Protein AF-A0A1S8TD79-F1 (afdb_monomer_lite)

pLDDT: mean 84.91, std 17.42, range [41.84, 98.56]

Sequence (76 aa):
MSNKFHLDIRNLNEVISIDRENKNVKIKNYKTGEEYTENYDVLVLSPGAVPLKPQIPGINYLPLEIFLMQIKLKLI

Radius of gyration: 17.55 Å; chains: 1; bounding box: 41×39×37 Å

Secondary structure (DSSP, 8-state):
-HHHHT----TTEEEEEEETTTTEEEEEETTT--EEEEE-SS-------PPP----TTGGGS-HHHHHHHHHTT--

InterPr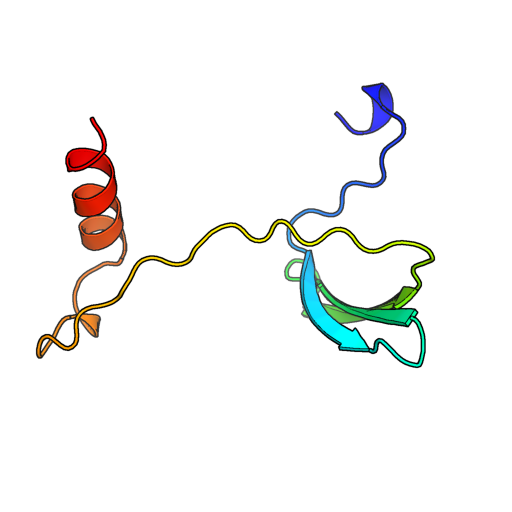o domains:
  IPR023753 FAD/NAD(P)-binding domain [PF07992] (4-59)
  IPR036188 FAD/NAD(P)-binding domain superfamily [G3DSA:3.50.50.60] (3-48)
  IPR036188 FAD/NAD(P)-binding domain superfamily [G3DSA:3.50.50.60] (49-63)
  IPR036188 FAD/NAD(P)-binding domain superfamily [SSF51905] (4-60)

Structure (mmCIF, N/CA/C/O backbone):
data_AF-A0A1S8TD79-F1
#
_entry.id   AF-A0A1S8TD79-F1
#
loop_
_atom_site.group_PDB
_atom_site.id
_atom_site.type_symbol
_atom_site.label_atom_id
_atom_site.label_alt_id
_atom_site.label_comp_id
_atom_site.label_asym_id
_atom_site.label_entity_id
_atom_site.label_seq_id
_atom_site.pdbx_PDB_ins_code
_atom_site.Cartn_x
_atom_site.Cartn_y
_atom_site.Cartn_z
_atom_site.occupancy
_atom_site.B_iso_or_equiv
_atom_site.auth_seq_id
_atom_site.auth_comp_id
_atom_site.auth_asym_id
_atom_site.auth_atom_id
_atom_site.pdbx_PDB_model_num
ATOM 1 N N . MET A 1 1 ? -0.211 19.938 -2.881 1.00 67.00 1 MET A N 1
ATOM 2 C CA . MET A 1 1 ? -1.126 19.175 -3.760 1.00 67.00 1 MET A CA 1
ATOM 3 C C . MET A 1 1 ? -2.436 18.858 -3.056 1.00 67.00 1 MET A C 1
ATOM 5 O O . MET A 1 1 ? -3.462 19.275 -3.570 1.00 67.00 1 MET A O 1
ATOM 9 N N . SER A 1 2 ? -2.414 18.239 -1.871 1.00 73.81 2 SER A N 1
ATOM 10 C CA . SER A 1 2 ? -3.618 17.887 -1.095 1.00 73.81 2 SER A CA 1
ATOM 11 C C . SER A 1 2 ? -4.609 19.047 -0.916 1.00 73.81 2 SER A C 1
ATOM 13 O O . SER A 1 2 ? -5.762 18.918 -1.303 1.00 73.81 2 SER A O 1
ATOM 15 N N . ASN A 1 3 ? -4.147 20.229 -0.487 1.00 80.81 3 ASN A N 1
ATOM 16 C CA . ASN A 1 3 ? -5.022 21.399 -0.275 1.00 80.81 3 ASN A CA 1
ATOM 17 C C . ASN A 1 3 ? -5.608 22.000 -1.561 1.00 80.81 3 ASN A C 1
ATOM 19 O O . ASN A 1 3 ? -6.603 22.707 -1.502 1.00 80.81 3 ASN A O 1
ATOM 23 N N . LYS A 1 4 ? -4.997 21.748 -2.726 1.00 87.69 4 LYS A N 1
ATOM 24 C CA . LYS A 1 4 ? -5.493 22.287 -4.003 1.00 87.69 4 LYS A CA 1
ATOM 25 C C . LYS A 1 4 ? -6.721 21.519 -4.499 1.00 87.69 4 LYS A C 1
ATOM 27 O O . LYS A 1 4 ? -7.539 22.085 -5.211 1.00 87.69 4 LYS A O 1
ATOM 32 N N . PHE A 1 5 ? -6.823 20.241 -4.135 1.00 92.56 5 PHE A N 1
ATOM 33 C CA . PHE A 1 5 ? -7.841 19.325 -4.651 1.00 92.56 5 PHE A CA 1
ATOM 34 C C . PHE A 1 5 ? -8.675 18.654 -3.554 1.00 92.56 5 PHE A C 1
ATOM 36 O O . PHE A 1 5 ? -9.509 17.819 -3.873 1.00 92.56 5 PHE A O 1
ATOM 43 N N . HIS A 1 6 ? -8.451 19.002 -2.283 1.00 91.62 6 HIS A N 1
ATOM 44 C CA . HIS A 1 6 ? -9.080 18.364 -1.121 1.00 91.62 6 HIS A CA 1
ATOM 45 C C . HIS A 1 6 ? -8.940 16.833 -1.131 1.00 91.62 6 HIS A C 1
ATOM 47 O O . HIS A 1 6 ? -9.895 16.103 -0.889 1.00 91.62 6 HIS A O 1
ATOM 53 N N . LEU A 1 7 ? -7.731 16.352 -1.434 1.00 93.06 7 LEU A N 1
ATOM 54 C CA . LEU A 1 7 ? -7.411 14.925 -1.475 1.00 93.06 7 LEU A CA 1
ATOM 55 C C . LEU A 1 7 ? -6.613 14.513 -0.238 1.00 93.06 7 LEU A C 1
ATOM 57 O O . LEU A 1 7 ? -5.603 15.148 0.082 1.00 93.06 7 LEU A O 1
ATOM 61 N N . ASP A 1 8 ? -7.015 13.411 0.392 1.00 94.00 8 ASP A N 1
ATOM 62 C CA . ASP A 1 8 ? -6.167 12.683 1.335 1.00 94.00 8 ASP A CA 1
ATOM 63 C C . ASP A 1 8 ? -5.143 11.857 0.540 1.00 94.00 8 ASP A C 1
ATOM 65 O O . ASP A 1 8 ? -5.492 10.922 -0.179 1.00 94.00 8 ASP A O 1
ATOM 69 N N . ILE A 1 9 ? -3.871 12.256 0.609 1.00 94.25 9 ILE A N 1
ATOM 70 C CA . ILE A 1 9 ? -2.776 11.635 -0.144 1.00 94.25 9 ILE A CA 1
ATOM 71 C C . ILE A 1 9 ? -1.812 11.005 0.854 1.00 94.25 9 ILE A C 1
ATOM 73 O O . ILE A 1 9 ? -1.071 11.704 1.550 1.00 94.25 9 ILE A O 1
ATOM 77 N N . ARG A 1 10 ? -1.779 9.673 0.875 1.00 94.81 10 ARG A N 1
ATOM 78 C CA . ARG A 1 10 ? -0.976 8.890 1.817 1.00 94.81 10 ARG A CA 1
ATOM 79 C C . ARG A 1 10 ? 0.226 8.257 1.119 1.00 94.81 10 ARG A C 1
ATOM 81 O O . ARG A 1 10 ? 0.186 7.119 0.669 1.00 94.81 10 ARG A O 1
ATOM 88 N N . ASN A 1 11 ? 1.327 8.999 1.032 1.00 95.19 11 ASN A N 1
ATOM 89 C CA . ASN A 1 11 ? 2.587 8.470 0.492 1.00 95.19 11 ASN A CA 1
ATOM 90 C C . ASN A 1 11 ? 3.191 7.412 1.425 1.00 95.19 11 ASN A C 1
ATOM 92 O O . ASN A 1 11 ? 2.963 7.456 2.634 1.00 95.19 11 ASN A O 1
ATOM 96 N N . LEU A 1 12 ? 4.022 6.514 0.880 1.00 97.25 12 LEU A N 1
ATOM 97 C CA . LEU A 1 12 ? 4.659 5.417 1.632 1.00 97.25 12 LEU A CA 1
ATOM 98 C C . LEU A 1 12 ? 3.648 4.478 2.314 1.00 97.25 12 LEU A C 1
ATOM 100 O O . LEU A 1 12 ? 3.973 3.814 3.293 1.00 97.25 12 LEU A O 1
ATOM 104 N N . ASN A 1 13 ? 2.428 4.428 1.783 1.00 97.81 13 ASN A N 1
ATOM 105 C CA . ASN A 1 13 ? 1.400 3.469 2.149 1.00 97.81 13 ASN A CA 1
ATOM 106 C C . ASN A 1 13 ? 1.174 2.555 0.943 1.00 97.81 13 ASN A C 1
ATOM 108 O O . ASN A 1 13 ? 0.860 3.040 -0.144 1.00 97.81 13 ASN A O 1
ATOM 112 N N . GLU A 1 14 ? 1.370 1.253 1.119 1.00 97.81 14 GLU A N 1
ATOM 113 C CA . GLU A 1 14 ? 1.159 0.254 0.070 1.00 97.81 14 GLU A CA 1
ATOM 114 C C . GLU A 1 14 ? -0.065 -0.589 0.402 1.00 97.81 14 GLU A C 1
ATOM 116 O O . GLU A 1 14 ? -0.184 -1.114 1.507 1.00 97.81 14 GLU A O 1
ATOM 121 N N . VAL A 1 15 ? -0.964 -0.739 -0.568 1.00 98.00 15 VAL A N 1
ATOM 122 C CA . VAL A 1 15 ? -2.069 -1.693 -0.473 1.00 98.00 15 VAL A CA 1
ATOM 123 C C . VAL A 1 15 ? -1.508 -3.093 -0.711 1.00 98.00 15 VAL A C 1
ATOM 125 O O . VAL A 1 15 ? -1.070 -3.400 -1.818 1.00 98.00 15 VAL A O 1
ATOM 128 N N . ILE A 1 16 ? -1.532 -3.936 0.320 1.00 97.75 16 ILE A N 1
ATOM 129 C CA . ILE A 1 16 ? -0.950 -5.288 0.296 1.00 97.75 16 ILE A CA 1
ATOM 130 C C . ILE A 1 16 ? -1.995 -6.389 0.068 1.00 97.75 16 ILE A C 1
ATOM 132 O O . ILE A 1 16 ? -1.642 -7.490 -0.349 1.00 97.75 16 ILE A O 1
ATOM 136 N N . SER A 1 17 ? -3.281 -6.113 0.304 1.00 97.94 17 SER A N 1
ATOM 137 C CA . SER A 1 17 ? -4.379 -7.011 -0.073 1.00 97.94 17 SER A CA 1
ATOM 138 C C . SER A 1 17 ? -5.695 -6.256 -0.272 1.00 97.94 17 SER A C 1
ATOM 140 O O . SER A 1 17 ? -5.882 -5.152 0.242 1.00 97.94 17 SER A O 1
ATOM 142 N N . ILE A 1 18 ? -6.614 -6.865 -1.027 1.00 98.38 18 ILE A N 1
ATOM 143 C CA . ILE A 1 18 ? -7.963 -6.347 -1.280 1.00 98.38 18 ILE A CA 1
ATOM 144 C C . ILE A 1 18 ? -8.965 -7.422 -0.859 1.00 98.38 18 ILE A C 1
ATOM 146 O O . ILE A 1 18 ? -8.955 -8.518 -1.423 1.00 98.38 18 ILE A O 1
ATOM 150 N N . ASP A 1 19 ? -9.848 -7.092 0.078 1.00 98.12 19 ASP A N 1
ATOM 151 C CA . ASP A 1 19 ? -11.034 -7.878 0.404 1.00 98.12 19 ASP A CA 1
ATOM 152 C C . ASP A 1 19 ? -12.236 -7.287 -0.347 1.00 98.12 19 ASP A C 1
ATOM 154 O O . ASP A 1 19 ? -12.688 -6.167 -0.087 1.00 98.12 19 ASP A O 1
ATOM 158 N N . ARG A 1 20 ? -12.717 -8.018 -1.355 1.00 97.38 20 ARG A N 1
ATOM 159 C CA . ARG A 1 20 ? -13.823 -7.569 -2.216 1.00 97.38 20 ARG A CA 1
ATOM 160 C C . ARG A 1 20 ? -15.191 -7.815 -1.597 1.00 97.38 20 ARG A C 1
ATOM 162 O O . ARG A 1 20 ? -16.117 -7.074 -1.912 1.00 97.38 20 ARG A O 1
ATOM 169 N N . GLU A 1 21 ? -15.318 -8.833 -0.751 1.00 98.00 21 GLU A N 1
ATOM 170 C CA . GLU A 1 21 ? -16.586 -9.176 -0.102 1.00 98.00 21 GLU A CA 1
ATOM 171 C C . GLU A 1 21 ? -16.918 -8.130 0.961 1.00 98.00 21 GLU A C 1
ATOM 173 O O . GLU A 1 21 ? -18.021 -7.586 0.977 1.00 98.00 21 GLU A O 1
ATOM 178 N N . ASN A 1 22 ? -15.918 -7.765 1.768 1.00 98.31 22 ASN A N 1
ATOM 179 C CA . ASN A 1 22 ? -16.052 -6.764 2.825 1.00 98.31 22 ASN A CA 1
ATOM 180 C C . ASN A 1 22 ? -15.730 -5.331 2.364 1.00 98.31 22 ASN A C 1
ATOM 182 O O . ASN A 1 22 ? -15.742 -4.413 3.181 1.00 98.31 22 ASN A O 1
ATOM 186 N N . LYS A 1 23 ? -15.433 -5.138 1.070 1.00 98.25 23 LYS A N 1
ATOM 187 C CA . LYS A 1 23 ? -15.101 -3.846 0.443 1.00 98.25 23 LYS A CA 1
ATOM 188 C C . LYS A 1 23 ? -14.045 -3.036 1.204 1.00 98.25 23 LYS A C 1
ATOM 190 O O . LYS A 1 23 ? -14.227 -1.855 1.504 1.00 98.25 23 LYS A O 1
ATOM 195 N N . ASN A 1 24 ? -12.916 -3.673 1.502 1.00 98.50 24 ASN A N 1
ATOM 196 C CA . ASN A 1 24 ? -11.804 -3.016 2.178 1.00 98.50 24 ASN A CA 1
ATOM 197 C C . ASN A 1 24 ? -10.436 -3.434 1.628 1.00 98.50 24 ASN A C 1
ATOM 199 O O . ASN A 1 24 ? -10.298 -4.400 0.871 1.00 98.50 24 ASN A O 1
ATOM 203 N N . VAL A 1 25 ? -9.418 -2.651 1.962 1.00 98.44 25 VAL A N 1
ATOM 204 C CA . VAL A 1 25 ? -8.024 -2.908 1.608 1.00 98.44 25 VAL A CA 1
ATOM 205 C C . VAL A 1 25 ? -7.167 -2.954 2.857 1.00 98.44 25 VAL A C 1
ATOM 207 O O . VAL A 1 25 ? -7.352 -2.150 3.770 1.00 98.44 25 VAL A O 1
ATOM 210 N N . LYS A 1 26 ? -6.191 -3.861 2.875 1.00 98.50 26 LYS A N 1
ATOM 211 C CA . LYS A 1 26 ? -5.143 -3.867 3.892 1.00 98.50 26 LYS A CA 1
ATOM 212 C C . LYS A 1 26 ? -3.968 -3.043 3.390 1.00 98.50 26 LYS A C 1
ATOM 214 O O . LYS A 1 26 ? -3.469 -3.273 2.286 1.00 98.50 26 LYS A O 1
ATOM 219 N N . ILE A 1 27 ? -3.530 -2.094 4.200 1.00 98.56 27 ILE A N 1
ATOM 220 C CA . ILE A 1 27 ? -2.496 -1.122 3.871 1.00 98.56 27 ILE A CA 1
ATOM 221 C C . ILE A 1 27 ? -1.339 -1.283 4.846 1.00 98.56 27 ILE A C 1
ATOM 223 O O . ILE A 1 27 ? -1.551 -1.382 6.052 1.00 98.56 27 ILE A O 1
ATOM 227 N N . LYS A 1 28 ? -0.114 -1.264 4.323 1.00 98.06 28 LYS A N 1
ATOM 228 C CA . LYS A 1 28 ? 1.119 -1.187 5.103 1.00 98.06 28 LYS A CA 1
ATOM 229 C C . LYS A 1 28 ? 1.704 0.217 5.020 1.00 98.06 28 LYS A C 1
ATOM 231 O O . LYS A 1 28 ? 2.003 0.703 3.927 1.00 98.06 28 LYS A O 1
ATOM 236 N N . ASN A 1 29 ? 1.905 0.854 6.167 1.00 98.06 29 ASN A N 1
ATOM 237 C CA . ASN A 1 29 ? 2.587 2.138 6.264 1.00 98.06 29 ASN A CA 1
ATOM 238 C C . ASN A 1 29 ? 4.090 1.914 6.462 1.00 98.06 29 ASN A C 1
ATOM 240 O O . ASN A 1 29 ? 4.533 1.504 7.529 1.00 98.06 29 ASN A O 1
ATOM 244 N N . TYR A 1 30 ? 4.902 2.234 5.459 1.00 97.19 30 TYR A N 1
ATOM 245 C CA . TYR A 1 30 ? 6.355 2.066 5.538 1.00 97.19 30 TYR A CA 1
ATOM 246 C C . TYR A 1 30 ? 7.061 3.091 6.429 1.00 97.19 30 TYR A C 1
ATOM 248 O O . TYR A 1 30 ? 8.213 2.870 6.795 1.00 97.19 30 TYR A O 1
ATOM 256 N N . LYS A 1 31 ? 6.406 4.203 6.789 1.00 96.56 31 LYS A N 1
ATOM 257 C CA . LYS A 1 31 ? 6.978 5.164 7.743 1.00 96.56 31 LYS A CA 1
ATOM 258 C C . LYS A 1 31 ? 6.882 4.666 9.181 1.00 96.56 31 LYS A C 1
ATOM 260 O O . LYS A 1 31 ? 7.816 4.888 9.941 1.00 96.56 31 LYS A O 1
ATOM 265 N N . THR A 1 32 ? 5.756 4.054 9.556 1.00 96.94 32 THR A N 1
ATOM 266 C CA . THR A 1 32 ? 5.494 3.616 10.942 1.00 96.94 32 THR A CA 1
ATOM 267 C C . THR A 1 32 ? 5.693 2.116 11.145 1.00 96.94 32 THR A C 1
ATOM 269 O O . THR A 1 32 ? 5.924 1.679 12.265 1.00 96.94 32 THR A O 1
ATOM 272 N N . GLY A 1 33 ? 5.644 1.325 10.071 1.00 96.62 33 GLY A N 1
ATOM 273 C CA . GLY A 1 33 ? 5.688 -0.137 10.109 1.00 96.62 33 GLY A CA 1
ATOM 274 C C . GLY A 1 33 ? 4.331 -0.795 10.374 1.00 96.62 33 GLY A C 1
ATOM 275 O O . GLY A 1 33 ? 4.246 -2.020 10.360 1.00 96.62 33 GLY A O 1
ATOM 276 N N . GLU A 1 34 ? 3.278 -0.009 10.595 1.00 97.81 34 GLU A N 1
ATOM 277 C CA . GLU A 1 34 ? 1.950 -0.508 10.946 1.00 97.81 34 GLU A CA 1
ATOM 278 C C . GLU A 1 34 ? 1.172 -1.005 9.726 1.00 97.81 34 GLU A C 1
ATOM 280 O O . GLU A 1 34 ? 1.322 -0.503 8.607 1.00 97.81 34 GLU A O 1
ATOM 285 N N . GLU A 1 35 ? 0.282 -1.964 9.973 1.00 98.44 35 GLU A N 1
ATOM 286 C CA . GLU A 1 35 ? -0.702 -2.435 9.007 1.00 98.44 35 GLU A CA 1
ATOM 287 C C . GLU A 1 35 ? -2.108 -2.116 9.510 1.00 98.44 35 GLU A C 1
ATOM 289 O O . GLU A 1 35 ? -2.428 -2.354 10.675 1.00 98.44 35 GLU A O 1
ATOM 294 N N . TYR A 1 36 ? -2.950 -1.585 8.631 1.00 98.38 36 TYR A N 1
ATOM 295 C CA . TYR A 1 36 ? -4.321 -1.200 8.953 1.00 98.38 36 TYR A CA 1
ATOM 296 C C . TYR A 1 36 ? -5.253 -1.453 7.768 1.00 98.38 36 TYR A C 1
ATOM 298 O O . TYR A 1 36 ? -4.803 -1.756 6.661 1.00 98.38 36 TYR A O 1
ATOM 306 N N . THR A 1 37 ? -6.557 -1.347 8.008 1.00 98.25 37 THR A N 1
ATOM 307 C CA . THR A 1 37 ? -7.593 -1.577 6.999 1.00 98.25 37 THR A CA 1
ATOM 308 C C . THR A 1 37 ? -8.322 -0.280 6.679 1.00 98.25 37 THR A C 1
ATOM 310 O O . THR A 1 37 ? -8.635 0.485 7.588 1.00 98.25 37 THR A O 1
ATOM 313 N N . GLU A 1 38 ? -8.623 -0.059 5.401 1.00 97.88 38 GLU A N 1
ATOM 314 C CA . GLU A 1 38 ? -9.451 1.055 4.926 1.00 97.88 38 GLU A CA 1
ATOM 315 C C . GLU A 1 38 ? -10.601 0.551 4.061 1.00 97.88 38 GLU A C 1
ATOM 317 O O . GLU A 1 38 ? -10.416 -0.316 3.205 1.00 97.88 38 GLU A O 1
ATOM 322 N N . ASN A 1 39 ? -11.788 1.109 4.279 1.00 98.44 39 ASN A N 1
ATOM 323 C CA . ASN A 1 39 ? -12.992 0.743 3.537 1.00 98.44 39 ASN A CA 1
ATOM 324 C C . ASN A 1 39 ? -13.124 1.582 2.263 1.00 98.44 39 ASN A C 1
ATOM 326 O O . ASN A 1 39 ? -12.660 2.722 2.208 1.00 98.44 39 ASN A O 1
ATOM 330 N N . TYR A 1 40 ? -13.793 1.038 1.248 1.00 97.75 40 TYR A N 1
ATOM 331 C CA . TYR A 1 40 ? -14.087 1.765 0.016 1.00 97.75 40 TYR A CA 1
ATOM 332 C C . TYR A 1 40 ? -15.502 1.491 -0.499 1.00 97.75 40 TYR A C 1
ATOM 334 O O . TYR A 1 40 ? -16.002 0.371 -0.448 1.00 97.75 40 TYR A O 1
ATOM 342 N N . ASP A 1 41 ? -16.113 2.506 -1.109 1.00 97.56 41 ASP A N 1
ATOM 343 C CA . ASP A 1 41 ? -17.302 2.317 -1.949 1.00 97.56 41 ASP A CA 1
ATOM 344 C C . ASP A 1 41 ? -16.908 1.983 -3.390 1.00 97.56 41 ASP A C 1
ATOM 346 O O . ASP A 1 41 ? -17.485 1.099 -4.027 1.00 97.56 41 ASP A O 1
ATOM 350 N N . VAL A 1 42 ? -15.880 2.676 -3.888 1.00 97.25 42 VAL A N 1
ATOM 351 C CA . VAL A 1 42 ? -15.326 2.526 -5.233 1.00 97.25 42 VAL A CA 1
ATOM 352 C C . VAL A 1 42 ? -13.809 2.432 -5.131 1.00 97.25 42 VAL A C 1
ATOM 354 O O . VAL A 1 42 ? -13.171 3.281 -4.511 1.00 97.25 42 VAL A O 1
ATOM 357 N N . LEU A 1 43 ? -13.230 1.415 -5.772 1.00 97.19 43 LEU A N 1
ATOM 358 C CA . LEU A 1 43 ? -11.787 1.190 -5.812 1.00 97.19 43 LEU A CA 1
ATOM 359 C C . LEU A 1 43 ? -11.268 1.301 -7.247 1.00 97.19 43 LEU A C 1
ATOM 361 O O . LEU A 1 43 ? -11.710 0.569 -8.133 1.00 97.19 43 LEU A O 1
ATOM 365 N N . VAL A 1 44 ? -10.297 2.189 -7.463 1.00 97.50 44 VAL A N 1
ATOM 366 C CA . VAL A 1 44 ? -9.599 2.352 -8.746 1.00 97.50 44 VAL A CA 1
ATOM 367 C C . VAL A 1 44 ? -8.192 1.773 -8.626 1.00 97.50 44 VAL A C 1
ATOM 369 O O . VAL A 1 44 ? -7.412 2.198 -7.776 1.00 97.50 44 VAL A O 1
ATOM 372 N N . LEU A 1 45 ? -7.854 0.814 -9.491 1.00 96.50 45 LEU A N 1
ATOM 373 C CA . LEU A 1 45 ? -6.530 0.191 -9.532 1.00 96.50 45 LEU A CA 1
ATOM 374 C C . LEU A 1 45 ? -5.690 0.810 -10.651 1.00 96.50 45 LEU A C 1
ATOM 376 O O . LEU A 1 45 ? -5.992 0.636 -11.828 1.00 96.50 45 LEU A O 1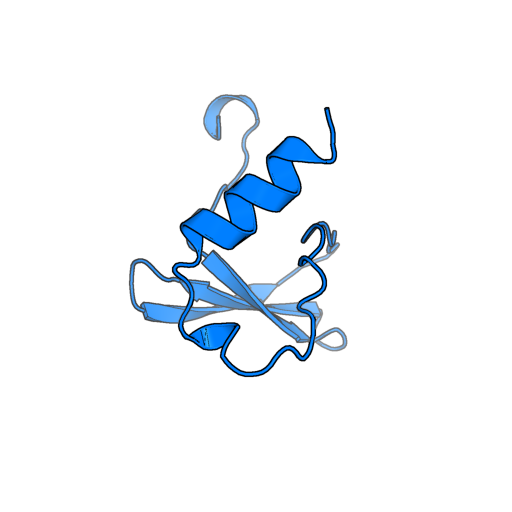
ATOM 380 N N . SER A 1 46 ? -4.610 1.498 -10.278 1.00 96.50 46 SER A N 1
ATOM 381 C CA . SER A 1 46 ? -3.626 2.054 -11.217 1.00 96.50 46 SER A CA 1
ATOM 382 C C . SER A 1 46 ? -2.171 1.799 -10.765 1.00 96.50 46 SER A C 1
ATOM 384 O O . SER A 1 46 ? -1.389 2.748 -10.684 1.00 96.50 46 SER A O 1
ATOM 386 N N . PRO A 1 47 ? -1.769 0.545 -10.453 1.00 93.75 47 PRO A N 1
ATOM 387 C CA . PRO A 1 47 ? -0.434 0.235 -9.917 1.00 93.75 47 PRO A CA 1
ATOM 388 C C . PRO A 1 47 ? 0.708 0.353 -10.945 1.00 93.75 47 PRO A C 1
ATOM 390 O O . PRO A 1 47 ? 1.876 0.231 -10.585 1.00 93.75 47 PRO A O 1
ATOM 393 N N . GLY A 1 48 ? 0.396 0.581 -12.224 1.00 93.75 48 GLY A N 1
ATOM 394 C CA . GLY A 1 48 ? 1.384 0.588 -13.303 1.00 93.75 48 GLY A CA 1
ATOM 395 C C . GLY A 1 48 ? 1.808 -0.825 -13.716 1.00 93.75 48 GLY A C 1
ATOM 396 O O . GLY A 1 48 ? 1.013 -1.761 -13.653 1.00 93.75 48 GLY A O 1
ATOM 397 N N . ALA A 1 49 ? 3.054 -0.969 -14.170 1.00 90.25 49 ALA A N 1
ATOM 398 C CA . ALA A 1 49 ? 3.626 -2.234 -14.623 1.00 90.25 49 ALA A CA 1
ATOM 399 C C . ALA A 1 49 ? 4.983 -2.486 -13.961 1.00 90.25 49 ALA A C 1
ATOM 401 O O . ALA A 1 49 ? 5.772 -1.562 -13.759 1.00 90.25 49 ALA A O 1
ATOM 402 N N . VAL A 1 50 ? 5.269 -3.754 -13.670 1.00 85.31 50 VAL A N 1
ATOM 403 C CA . VAL A 1 50 ? 6.592 -4.193 -13.219 1.00 85.31 50 VAL A CA 1
ATOM 404 C C . VAL A 1 50 ? 7.377 -4.670 -14.444 1.00 85.31 50 VAL A C 1
ATOM 406 O O . VAL A 1 50 ? 6.825 -5.403 -15.268 1.00 85.31 50 VAL A O 1
ATOM 409 N N . PRO A 1 51 ? 8.648 -4.271 -14.602 1.00 84.00 51 PRO A N 1
ATOM 410 C CA . PRO A 1 51 ? 9.459 -4.723 -15.724 1.00 84.00 51 PRO A CA 1
ATOM 411 C C . PRO A 1 51 ? 9.668 -6.242 -15.709 1.00 84.00 51 PRO A C 1
ATOM 413 O O . PRO A 1 51 ? 9.910 -6.842 -14.660 1.00 84.00 51 PRO A O 1
ATOM 416 N N . LEU A 1 52 ? 9.629 -6.859 -16.896 1.00 83.69 52 LEU A N 1
ATOM 417 C CA . LEU A 1 52 ? 9.942 -8.277 -17.062 1.00 83.69 52 LEU A CA 1
ATOM 418 C C . LEU A 1 52 ? 11.394 -8.526 -16.648 1.00 83.69 52 LEU A C 1
ATOM 420 O O . LEU A 1 52 ? 12.312 -7.934 -17.214 1.00 83.69 52 LEU A O 1
ATOM 424 N N . LYS A 1 53 ? 11.601 -9.434 -15.694 1.00 81.25 53 LYS A N 1
ATOM 425 C CA . LYS A 1 53 ? 12.930 -9.843 -15.242 1.00 81.25 53 LYS A CA 1
ATOM 426 C C . LYS A 1 53 ? 13.364 -11.127 -15.965 1.00 81.25 53 LYS A C 1
ATOM 428 O O . LYS A 1 53 ? 12.779 -1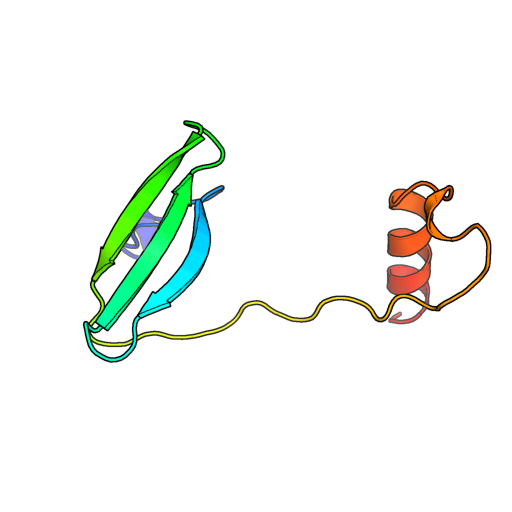2.178 -15.701 1.00 81.25 53 LYS A O 1
ATOM 433 N N . PRO A 1 54 ? 14.367 -11.082 -16.863 1.00 82.38 54 PRO A N 1
ATOM 434 C CA . PRO A 1 54 ? 14.855 -12.273 -17.556 1.00 82.38 54 PRO A CA 1
ATOM 435 C C . PRO A 1 54 ? 15.498 -13.268 -16.581 1.00 82.38 54 PRO A C 1
ATOM 437 O O . PRO A 1 54 ? 16.184 -12.864 -15.641 1.00 82.38 54 PRO A O 1
ATOM 440 N N . GLN A 1 55 ? 15.338 -14.570 -16.832 1.00 84.19 55 GLN A N 1
ATOM 441 C CA . GLN A 1 55 ? 15.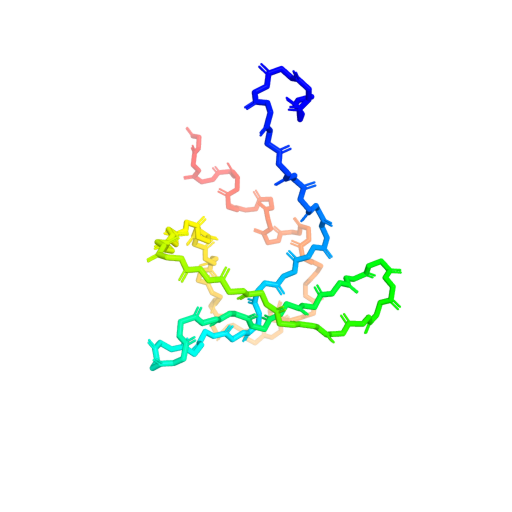968 -15.640 -16.045 1.00 84.19 55 GLN A CA 1
ATOM 442 C C . GLN A 1 55 ? 17.434 -15.856 -16.463 1.00 84.19 55 GLN A C 1
ATOM 444 O O . GLN A 1 55 ? 17.815 -16.925 -16.930 1.00 84.19 55 GLN A O 1
ATOM 449 N N . ILE A 1 56 ? 18.262 -14.818 -16.340 1.00 86.69 56 ILE A N 1
ATOM 450 C CA . ILE A 1 56 ? 19.694 -14.893 -16.655 1.00 86.69 56 ILE A CA 1
ATOM 451 C C . ILE A 1 56 ? 20.460 -15.237 -15.368 1.00 86.69 56 ILE A C 1
ATOM 453 O O . ILE A 1 56 ? 20.254 -14.565 -14.349 1.00 86.69 56 ILE A O 1
ATOM 457 N N . PRO A 1 57 ? 21.352 -16.247 -15.373 1.00 85.25 57 PRO A N 1
ATOM 458 C CA . PRO A 1 57 ? 22.211 -16.534 -14.231 1.00 85.25 57 PRO A CA 1
ATOM 459 C C . PRO A 1 57 ? 22.963 -15.279 -13.778 1.00 85.25 57 PRO A C 1
ATOM 461 O O . PRO A 1 57 ? 23.591 -14.586 -14.571 1.00 85.25 57 PRO A O 1
ATOM 464 N N . GLY A 1 58 ? 22.866 -14.967 -12.489 1.00 80.88 58 GLY A N 1
ATOM 465 C CA . GLY A 1 58 ? 23.538 -13.821 -11.885 1.00 80.88 58 GLY A CA 1
ATOM 466 C C . GLY A 1 58 ? 22.824 -12.466 -12.000 1.00 80.88 58 GLY A C 1
ATOM 467 O O . GLY A 1 58 ? 23.309 -11.490 -11.433 1.00 80.88 58 GLY A O 1
ATOM 468 N N . ILE A 1 59 ? 21.639 -12.393 -12.625 1.00 78.94 59 ILE A N 1
ATOM 469 C CA . ILE A 1 59 ? 20.863 -11.142 -12.772 1.00 78.94 59 ILE A CA 1
ATOM 470 C C . ILE A 1 59 ? 20.521 -10.466 -11.429 1.00 78.94 59 ILE A C 1
ATOM 472 O O . ILE A 1 59 ? 20.342 -9.255 -11.368 1.00 78.94 59 ILE A O 1
ATOM 476 N N . ASN A 1 60 ? 20.442 -11.238 -10.340 1.00 78.75 60 ASN A N 1
ATOM 477 C CA . ASN A 1 60 ? 20.148 -10.730 -8.996 1.00 78.75 60 ASN A CA 1
ATOM 478 C C . ASN A 1 60 ? 21.350 -10.065 -8.310 1.00 78.75 60 ASN A C 1
ATOM 480 O O . ASN A 1 60 ? 21.148 -9.368 -7.322 1.00 78.75 60 ASN A O 1
ATOM 484 N N . TYR A 1 61 ? 22.572 -10.286 -8.806 1.00 79.50 61 TYR A N 1
ATOM 485 C CA . TYR A 1 61 ? 23.786 -9.662 -8.268 1.00 79.50 61 TYR A CA 1
ATOM 486 C C . TYR A 1 61 ? 24.115 -8.334 -8.957 1.00 79.50 61 TYR A C 1
ATOM 488 O O . TYR A 1 61 ? 25.039 -7.641 -8.540 1.00 79.50 61 TYR A O 1
ATOM 496 N N . LEU A 1 62 ? 23.371 -7.969 -10.007 1.00 65.25 62 LEU A N 1
ATOM 497 C CA . LEU A 1 62 ? 23.504 -6.663 -10.638 1.00 65.25 62 LEU A CA 1
ATOM 498 C C . LEU A 1 62 ? 22.797 -5.601 -9.778 1.00 65.25 62 LEU A C 1
ATOM 500 O O . LEU A 1 62 ? 21.653 -5.819 -9.368 1.00 65.25 62 LEU A O 1
ATOM 504 N N . PRO A 1 63 ? 23.425 -4.438 -9.531 1.00 63.41 63 PRO A N 1
ATOM 505 C CA . PRO A 1 63 ? 22.761 -3.308 -8.893 1.00 63.41 63 PRO A CA 1
ATOM 506 C C . PRO A 1 63 ? 21.473 -2.939 -9.641 1.00 63.41 63 PRO A C 1
ATOM 508 O O . PRO A 1 63 ? 21.489 -2.803 -10.869 1.00 63.41 63 PRO A O 1
ATOM 511 N N . LEU A 1 64 ? 20.365 -2.734 -8.914 1.00 60.19 64 LEU A N 1
ATOM 512 C CA . LEU A 1 64 ? 19.064 -2.351 -9.496 1.00 60.19 64 LEU A CA 1
ATOM 513 C C . LEU A 1 64 ? 19.159 -1.116 -10.412 1.00 60.19 64 LEU A C 1
ATOM 515 O O . LEU A 1 64 ? 18.397 -0.990 -11.370 1.00 60.19 64 LEU A O 1
ATOM 519 N N . GLU A 1 65 ? 20.114 -0.228 -10.142 1.00 59.31 65 GLU A N 1
ATOM 520 C CA . GLU A 1 65 ? 20.390 0.984 -10.915 1.00 59.31 65 GLU A CA 1
ATOM 521 C C . GLU A 1 65 ? 20.754 0.681 -12.378 1.00 59.31 65 GLU A C 1
ATOM 523 O O . GLU A 1 65 ? 20.287 1.375 -13.282 1.00 59.31 65 GLU A O 1
ATOM 528 N N . ILE A 1 66 ? 21.493 -0.406 -12.639 1.00 59.94 66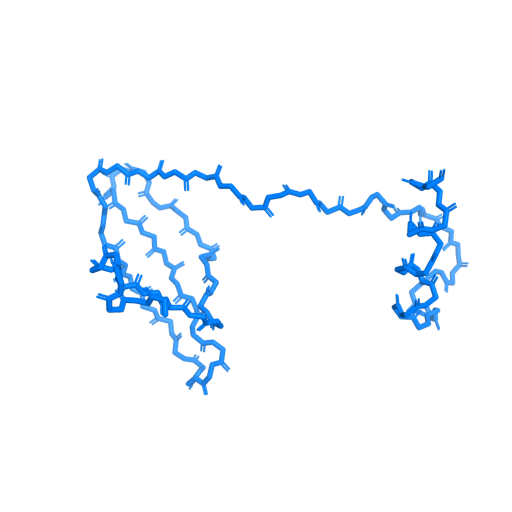 ILE A N 1
ATOM 529 C CA . ILE A 1 66 ? 21.873 -0.818 -14.001 1.00 59.94 66 ILE A CA 1
ATOM 530 C C . ILE A 1 66 ? 20.637 -1.282 -14.783 1.00 59.94 66 ILE A C 1
ATOM 532 O O . ILE A 1 66 ? 20.478 -0.955 -15.960 1.00 59.94 66 ILE A O 1
ATOM 536 N N . PHE A 1 67 ? 19.727 -2.003 -14.124 1.00 58.44 67 PHE A N 1
ATOM 537 C CA . PHE A 1 67 ? 18.509 -2.516 -14.751 1.00 58.44 67 PHE A CA 1
ATOM 538 C C . PHE A 1 67 ? 17.535 -1.387 -15.127 1.00 58.44 67 PHE A C 1
ATOM 540 O O . PHE A 1 67 ? 16.986 -1.375 -16.230 1.00 58.44 67 PHE A O 1
ATOM 547 N N . LEU A 1 68 ? 17.375 -0.390 -14.251 1.00 56.94 68 LEU A N 1
ATOM 548 C CA . LEU A 1 68 ? 16.542 0.787 -14.522 1.00 56.94 68 LEU A CA 1
ATOM 549 C C . LEU A 1 68 ? 17.116 1.662 -15.648 1.00 56.94 68 LEU A C 1
ATOM 551 O O . LEU A 1 68 ? 16.354 2.206 -16.453 1.00 56.94 68 LEU A O 1
ATOM 555 N N . MET A 1 69 ? 18.445 1.767 -15.747 1.00 54.00 69 MET A N 1
ATOM 556 C CA . MET A 1 69 ? 19.100 2.548 -16.797 1.00 54.00 69 MET A CA 1
ATOM 557 C C . MET A 1 69 ? 18.889 1.935 -18.191 1.00 54.00 69 MET A C 1
ATOM 559 O O . MET A 1 69 ? 18.659 2.670 -19.151 1.00 54.00 69 MET A O 1
ATOM 563 N N . GLN A 1 70 ? 18.871 0.601 -18.305 1.00 49.47 70 GLN A N 1
ATOM 564 C CA . GLN A 1 70 ? 18.608 -0.076 -19.583 1.00 49.47 70 GLN A CA 1
ATOM 565 C C . GLN A 1 70 ? 17.163 0.080 -20.073 1.00 49.47 70 GLN A C 1
ATOM 567 O O . GLN A 1 70 ? 16.936 0.167 -21.279 1.00 49.47 70 GLN A O 1
ATOM 572 N N . ILE A 1 71 ? 16.185 0.156 -19.165 1.00 49.00 71 ILE A N 1
ATOM 573 C CA . ILE A 1 71 ? 14.778 0.379 -19.539 1.00 49.00 71 ILE A CA 1
ATOM 574 C C . ILE A 1 71 ? 14.581 1.810 -20.05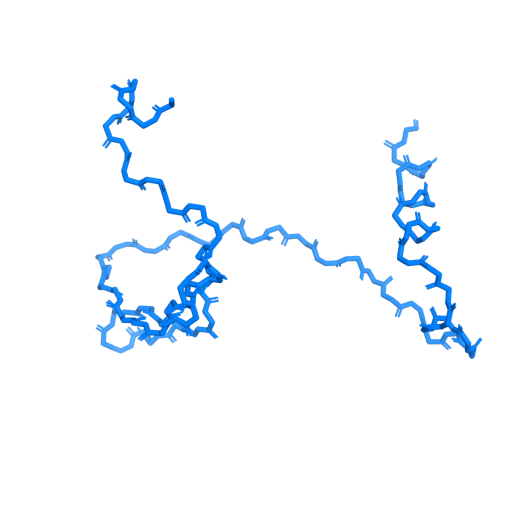1 1.00 49.00 71 ILE A C 1
ATOM 576 O O . ILE A 1 71 ? 13.930 2.009 -21.075 1.00 49.00 71 ILE A O 1
ATOM 580 N N . LYS A 1 72 ? 15.188 2.805 -19.387 1.00 46.41 72 LYS A N 1
ATOM 581 C CA . LYS A 1 72 ? 15.113 4.211 -19.817 1.00 46.41 72 LYS A CA 1
ATOM 582 C C . LYS A 1 72 ? 15.723 4.446 -21.201 1.00 46.41 72 LYS A C 1
ATOM 584 O O . LYS A 1 72 ? 15.199 5.266 -21.941 1.00 46.41 72 LYS A O 1
ATOM 589 N N . LEU A 1 73 ? 16.786 3.723 -21.560 1.00 43.72 73 LEU A N 1
ATOM 590 C CA . LEU A 1 73 ? 17.465 3.885 -22.851 1.00 43.72 73 LEU A CA 1
ATOM 591 C C . LEU A 1 73 ? 16.716 3.247 -24.037 1.00 43.72 73 LEU A C 1
ATOM 593 O O . LEU A 1 73 ? 17.071 3.507 -25.178 1.00 43.72 73 LEU A O 1
ATOM 597 N N . LYS A 1 74 ? 15.715 2.390 -23.786 1.00 42.75 74 LYS A N 1
ATOM 598 C CA . LYS A 1 74 ? 14.982 1.647 -24.830 1.00 42.75 74 LYS A CA 1
ATOM 599 C C . LYS A 1 74 ? 13.604 2.241 -25.161 1.00 42.75 74 LYS A C 1
ATOM 601 O O . LYS A 1 74 ? 12.905 1.710 -26.017 1.00 42.75 74 LYS A O 1
ATOM 606 N N . LEU A 1 75 ? 13.209 3.302 -24.456 1.00 41.84 75 LEU A N 1
ATOM 607 C CA . LEU A 1 75 ? 11.913 3.991 -24.558 1.00 41.84 75 LEU A CA 1
ATOM 608 C C . LEU A 1 75 ? 12.051 5.459 -25.014 1.00 41.84 75 LEU A C 1
ATOM 610 O O . LEU A 1 75 ? 11.096 6.226 -24.899 1.00 41.84 75 LEU A O 1
ATOM 614 N N . ILE A 1 76 ? 13.224 5.834 -25.528 1.00 47.50 76 ILE A N 1
ATOM 615 C CA . ILE A 1 76 ? 13.527 7.110 -26.193 1.00 47.50 76 ILE A CA 1
ATOM 616 C C . ILE A 1 76 ? 14.052 6.756 -27.583 1.00 47.50 76 ILE A C 1
ATOM 618 O O . ILE A 1 76 ? 13.655 7.440 -28.548 1.00 47.50 76 ILE A O 1
#

Foldseek 3Di:
DCVVPVDDDQPQKDFPDADPVQQKTWIARPVVRDIDIDHDPDDDDDPDDDDDDDPDPCSVVDDVVVVVVVVVVVVD

Organism: NCBI:txid29367